Protein AF-M6FI72-F1 (afdb_monomer_lite)

Structure (mmCIF, N/CA/C/O backbone):
data_AF-M6FI72-F1
#
_entry.id   AF-M6FI72-F1
#
loop_
_atom_site.group_PDB
_atom_site.id
_atom_site.type_symbol
_atom_site.label_atom_id
_atom_site.label_alt_id
_atom_site.label_comp_id
_atom_site.label_asym_id
_atom_site.label_entity_id
_atom_site.label_seq_id
_atom_site.pdbx_PDB_ins_code
_atom_site.Cartn_x
_atom_site.Cartn_y
_atom_site.Cartn_z
_atom_site.occupancy
_atom_site.B_iso_or_equiv
_atom_site.auth_seq_id
_atom_site.auth_comp_id
_atom_site.auth_asym_id
_atom_site.auth_atom_id
_atom_site.pdbx_PDB_model_num
ATOM 1 N N . MET A 1 1 ? 1.377 26.059 -2.868 1.00 44.97 1 MET A N 1
ATOM 2 C CA . MET A 1 1 ? 2.487 25.478 -2.081 1.00 44.97 1 MET A CA 1
ATOM 3 C C . MET A 1 1 ? 2.463 23.974 -2.315 1.00 44.97 1 MET A C 1
ATOM 5 O O . MET A 1 1 ? 1.429 23.381 -2.048 1.00 44.97 1 MET A O 1
ATOM 9 N N . LYS A 1 2 ? 3.511 23.365 -2.896 1.00 57.75 2 LYS A N 1
ATOM 10 C CA . LYS A 1 2 ? 3.588 21.894 -2.983 1.00 57.75 2 LYS A CA 1
ATOM 11 C C . LYS A 1 2 ? 3.788 21.366 -1.565 1.00 57.75 2 LYS A C 1
ATOM 13 O O . LYS A 1 2 ? 4.837 21.605 -0.974 1.00 57.75 2 LYS A O 1
ATOM 18 N N . THR A 1 3 ? 2.779 20.721 -0.996 1.00 65.25 3 THR A N 1
ATOM 19 C CA . THR A 1 3 ? 2.940 20.034 0.285 1.00 65.25 3 THR A CA 1
ATOM 20 C C . THR A 1 3 ? 3.872 18.840 0.082 1.00 65.25 3 THR A C 1
ATOM 22 O O . THR A 1 3 ? 3.785 18.143 -0.927 1.00 65.25 3 THR A O 1
ATOM 25 N N . SER A 1 4 ? 4.775 18.596 1.032 1.00 85.69 4 SER A N 1
ATOM 26 C CA . SER A 1 4 ? 5.582 17.373 1.031 1.00 85.69 4 SER A CA 1
ATOM 27 C C . SER A 1 4 ? 4.665 16.156 1.203 1.00 85.69 4 SER A C 1
ATOM 29 O O . SER A 1 4 ? 3.872 16.134 2.145 1.00 85.69 4 SER A O 1
ATOM 31 N N . GLN A 1 5 ? 4.796 15.143 0.336 1.00 89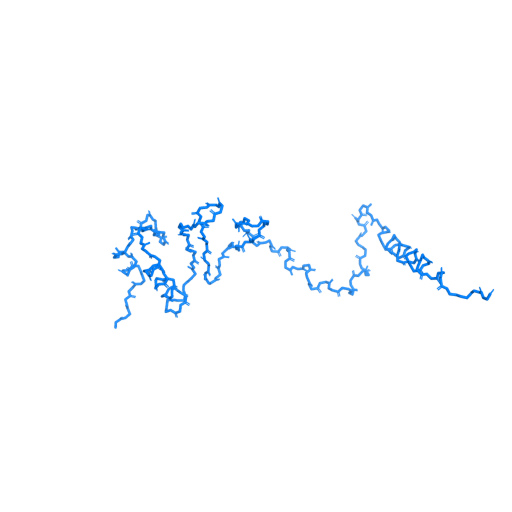.50 5 GLN A N 1
ATOM 32 C CA . GLN A 1 5 ? 4.070 13.864 0.415 1.00 89.50 5 GLN A CA 1
ATOM 33 C C . GLN A 1 5 ? 4.117 13.275 1.829 1.00 89.50 5 GLN A C 1
ATOM 35 O O . GLN A 1 5 ? 3.094 12.911 2.405 1.00 89.50 5 GLN A O 1
ATOM 40 N N . ARG A 1 6 ? 5.312 13.261 2.427 1.00 90.44 6 ARG A N 1
ATOM 41 C CA . ARG A 1 6 ? 5.535 12.790 3.797 1.00 90.44 6 ARG A CA 1
ATOM 42 C C . ARG A 1 6 ? 4.744 13.601 4.821 1.00 90.44 6 ARG A C 1
ATOM 44 O O . ARG A 1 6 ? 4.177 13.025 5.739 1.00 90.44 6 ARG A O 1
ATOM 51 N N . GLY A 1 7 ? 4.688 14.921 4.648 1.00 91.56 7 GLY A N 1
ATOM 52 C CA . GLY A 1 7 ? 3.948 15.819 5.534 1.00 91.56 7 GLY A CA 1
ATOM 53 C C . GLY A 1 7 ? 2.429 15.680 5.421 1.00 91.56 7 GLY A C 1
ATOM 54 O O . GLY A 1 7 ? 1.719 15.942 6.387 1.00 91.56 7 GLY A O 1
ATOM 55 N N . GLU A 1 8 ? 1.908 15.274 4.262 1.00 91.44 8 GLU A N 1
ATOM 56 C CA . GLU A 1 8 ? 0.486 14.944 4.131 1.00 91.44 8 GLU A CA 1
ATOM 57 C C . GLU A 1 8 ? 0.165 13.577 4.732 1.00 91.44 8 GLU A C 1
ATOM 59 O O . GLU A 1 8 ? -0.814 13.451 5.467 1.00 91.44 8 GLU A O 1
ATOM 64 N N . MET A 1 9 ? 1.007 12.575 4.469 1.00 94.38 9 MET A N 1
ATOM 65 C CA . MET A 1 9 ? 0.836 11.231 5.021 1.00 94.38 9 MET A CA 1
ATOM 66 C C . MET A 1 9 ? 0.941 11.215 6.547 1.00 94.38 9 MET A C 1
ATOM 68 O O . MET A 1 9 ? 0.134 10.554 7.194 1.00 94.38 9 MET A O 1
ATOM 72 N N . SER A 1 10 ? 1.846 11.999 7.140 1.00 93.00 10 SER A N 1
ATOM 73 C CA . SER A 1 10 ? 2.028 12.059 8.598 1.00 93.00 10 SER A CA 1
ATOM 74 C C . SER A 1 10 ? 0.838 12.652 9.364 1.00 93.00 10 SER A C 1
ATOM 76 O O . SER A 1 10 ? 0.748 12.481 10.575 1.00 93.00 10 SER A O 1
ATOM 78 N N . ARG A 1 11 ? -0.103 13.325 8.684 1.00 92.56 11 ARG A N 1
ATOM 79 C CA . ARG A 1 11 ? -1.360 13.798 9.299 1.00 92.56 11 ARG A CA 1
ATOM 80 C C . ARG A 1 11 ? -2.402 12.695 9.451 1.00 92.56 11 ARG A C 1
ATOM 82 O O . ARG A 1 11 ? -3.333 12.852 10.233 1.00 92.56 11 ARG A O 1
ATOM 89 N N . LEU A 1 12 ? -2.295 11.637 8.650 1.00 93.56 12 LEU A N 1
ATOM 90 C CA . LEU A 1 12 ? -3.303 10.580 8.537 1.00 93.56 12 LEU A CA 1
ATOM 91 C C . LEU A 1 12 ? -2.784 9.220 9.005 1.00 93.56 12 LEU A C 1
ATOM 93 O O . LEU A 1 12 ? -3.585 8.351 9.336 1.00 93.56 12 LEU A O 1
ATOM 97 N N . ALA A 1 13 ? -1.466 9.028 9.004 1.00 96.12 13 ALA A N 1
ATOM 98 C CA . ALA A 1 13 ? -0.812 7.751 9.218 1.00 96.12 13 ALA A CA 1
ATOM 99 C C . ALA A 1 13 ? 0.431 7.894 10.098 1.00 96.12 13 ALA A C 1
ATOM 101 O O . ALA A 1 13 ? 1.110 8.920 10.088 1.00 96.12 13 ALA A O 1
ATOM 102 N N . ILE A 1 14 ? 0.759 6.815 10.803 1.00 97.19 14 ILE A N 1
ATOM 103 C CA . ILE A 1 14 ? 2.017 6.677 11.531 1.00 97.19 14 ILE A CA 1
ATOM 104 C C . ILE A 1 14 ? 3.063 6.121 10.567 1.00 97.19 14 ILE A C 1
ATOM 106 O O . ILE A 1 14 ? 2.825 5.115 9.897 1.00 97.19 14 ILE A O 1
ATOM 110 N N . GLU A 1 15 ? 4.224 6.768 10.502 1.00 96.31 15 GLU A N 1
ATOM 111 C CA . GLU A 1 15 ? 5.363 6.273 9.735 1.00 96.31 15 GLU A CA 1
ATOM 112 C C . GLU A 1 15 ? 6.200 5.311 10.590 1.00 96.31 15 GLU A C 1
ATOM 114 O O . GLU A 1 15 ? 6.815 5.719 11.572 1.00 96.31 15 GLU A O 1
ATOM 119 N N . LEU A 1 16 ? 6.220 4.026 10.227 1.00 96.19 16 LEU A N 1
ATOM 120 C CA . LEU A 1 16 ? 6.955 2.988 10.965 1.00 96.19 16 LEU A CA 1
ATOM 121 C C . LEU A 1 16 ? 8.431 2.915 10.557 1.00 96.19 16 LEU A C 1
ATOM 123 O O . LEU A 1 16 ? 9.300 2.585 11.361 1.00 96.19 16 LEU A O 1
ATOM 127 N N . LYS A 1 17 ? 8.697 3.185 9.279 1.00 96.31 17 LYS A N 1
ATOM 128 C CA . LYS A 1 17 ? 10.014 3.247 8.636 1.00 96.31 17 LYS A CA 1
ATOM 129 C C . LYS A 1 17 ? 9.939 4.267 7.503 1.00 96.31 17 LYS A C 1
ATOM 131 O O . LYS A 1 17 ? 8.833 4.517 7.029 1.00 96.31 17 LYS A O 1
ATOM 136 N N . PRO A 1 18 ? 11.072 4.803 7.018 1.00 92.31 18 PRO A N 1
ATOM 137 C CA . PRO A 1 18 ? 11.076 5.690 5.861 1.00 92.31 18 PRO A CA 1
ATOM 138 C C . PRO A 1 18 ? 10.241 5.128 4.697 1.00 92.31 18 PRO A C 1
ATOM 140 O O . PRO A 1 18 ? 10.582 4.088 4.140 1.00 92.31 18 PRO A O 1
ATOM 143 N N . GLY A 1 19 ? 9.140 5.803 4.357 1.00 91.94 19 GLY A N 1
ATOM 144 C CA . GLY A 1 19 ? 8.241 5.411 3.263 1.00 91.94 19 GLY A CA 1
ATOM 145 C C . GLY A 1 19 ? 7.170 4.367 3.615 1.00 91.94 19 GLY A C 1
ATOM 146 O O . GLY A 1 19 ? 6.366 4.027 2.753 1.00 91.94 19 GLY A O 1
ATOM 147 N N . VAL A 1 20 ? 7.115 3.879 4.859 1.00 95.62 20 VAL A N 1
ATOM 148 C CA . VAL A 1 20 ? 6.145 2.870 5.318 1.00 95.62 20 VAL A CA 1
ATOM 149 C C . VAL A 1 20 ? 5.166 3.502 6.297 1.00 95.62 20 VAL A C 1
ATOM 151 O O . VAL A 1 20 ? 5.523 3.820 7.432 1.00 95.62 20 VAL A O 1
ATOM 154 N N . PHE A 1 21 ? 3.915 3.640 5.866 1.00 96.69 21 PHE A N 1
ATOM 155 C CA . PHE A 1 21 ? 2.854 4.313 6.611 1.00 96.69 21 PHE A CA 1
ATOM 156 C C . PHE A 1 21 ? 1.726 3.344 6.967 1.00 96.69 21 PHE A C 1
ATOM 158 O O . PHE A 1 21 ? 1.315 2.538 6.134 1.00 96.69 21 PHE A O 1
ATOM 165 N N . VAL A 1 22 ? 1.191 3.456 8.185 1.00 97.44 22 VAL A N 1
ATOM 166 C CA . VAL A 1 22 ? 0.044 2.668 8.662 1.00 97.44 22 VAL A CA 1
ATOM 167 C C . VAL A 1 22 ? -1.031 3.593 9.222 1.00 97.44 22 VAL A C 1
ATOM 169 O O . VAL A 1 22 ? -0.744 4.487 10.018 1.00 97.44 22 VAL A O 1
ATOM 172 N N . ALA A 1 23 ? -2.278 3.374 8.807 1.00 96.38 23 ALA A N 1
ATOM 173 C CA . ALA A 1 23 ? -3.436 4.138 9.254 1.00 96.38 23 ALA A CA 1
ATOM 174 C C . ALA A 1 23 ? -4.699 3.275 9.277 1.00 96.38 23 ALA A C 1
ATOM 176 O O . ALA A 1 23 ? -4.864 2.390 8.439 1.00 96.38 23 ALA A O 1
ATOM 177 N N . SER A 1 24 ? -5.621 3.598 10.185 1.00 96.81 24 SER A N 1
ATOM 178 C CA . SER A 1 24 ? -7.005 3.124 10.125 1.00 96.81 24 SER A CA 1
ATOM 179 C C . SER A 1 24 ? -7.879 4.247 9.574 1.00 96.81 24 SER A C 1
ATOM 181 O O . SER A 1 24 ? -8.089 5.265 10.232 1.00 96.81 24 SER A O 1
ATOM 183 N N . ILE A 1 25 ? -8.331 4.096 8.329 1.00 95.75 25 ILE A N 1
ATOM 184 C CA . ILE A 1 25 ? -9.094 5.114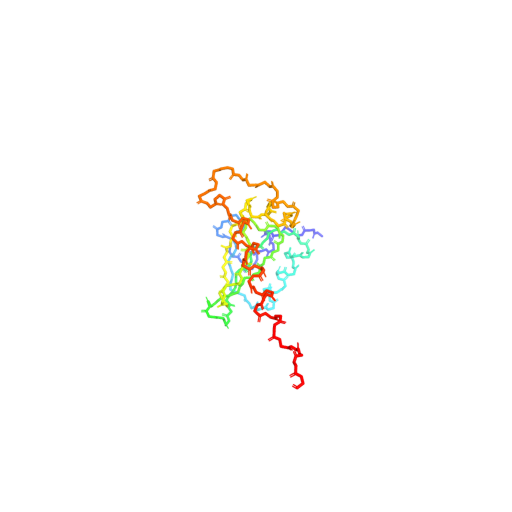 7.599 1.00 95.75 25 ILE A CA 1
ATOM 185 C C . ILE A 1 25 ? -10.208 4.468 6.780 1.00 95.75 25 ILE A C 1
ATOM 187 O O . ILE A 1 25 ? -10.105 3.324 6.341 1.00 95.75 25 ILE A O 1
ATOM 191 N N . ASN A 1 26 ? -11.278 5.224 6.536 1.00 96.75 26 ASN A N 1
ATOM 192 C CA . ASN A 1 26 ? -12.377 4.753 5.698 1.00 96.75 26 ASN A CA 1
ATOM 193 C C . ASN A 1 26 ? -12.001 4.718 4.202 1.00 96.75 26 ASN A C 1
ATOM 195 O O . ASN A 1 26 ? -11.036 5.349 3.757 1.00 96.75 26 ASN A O 1
ATOM 199 N N . ALA A 1 27 ? -12.827 4.025 3.412 1.00 97.06 27 ALA A N 1
ATOM 200 C CA . ALA A 1 27 ? -12.636 3.850 1.972 1.00 97.06 27 ALA A CA 1
ATOM 201 C C . ALA A 1 27 ? -12.473 5.177 1.209 1.00 97.06 27 ALA A C 1
ATOM 203 O O . ALA A 1 27 ? -11.590 5.299 0.366 1.00 97.06 27 ALA A O 1
ATOM 204 N N . ARG A 1 28 ? -13.260 6.208 1.549 1.00 97.38 28 ARG A N 1
ATOM 205 C CA . ARG A 1 28 ? -13.213 7.514 0.870 1.00 97.38 28 ARG A CA 1
ATOM 206 C C . ARG A 1 28 ? -11.871 8.214 1.066 1.00 97.38 28 ARG A C 1
ATOM 208 O O . ARG A 1 28 ? -11.346 8.805 0.124 1.00 97.38 28 ARG A O 1
ATOM 215 N N . VAL A 1 29 ? -11.329 8.190 2.283 1.00 96.31 29 VAL A N 1
ATOM 216 C CA . VAL A 1 29 ? -10.018 8.788 2.578 1.00 96.31 29 VAL A CA 1
ATOM 217 C C . VAL A 1 29 ? -8.914 7.976 1.906 1.00 96.31 29 VAL A C 1
ATOM 219 O O . VAL A 1 29 ? -8.060 8.567 1.250 1.00 96.31 29 VAL A O 1
ATOM 222 N N . ARG A 1 30 ? -8.981 6.640 1.974 1.00 97.00 30 ARG A N 1
ATOM 223 C CA . ARG A 1 30 ? -8.056 5.737 1.272 1.00 97.00 30 ARG A CA 1
ATOM 224 C C . ARG A 1 30 ? -8.001 6.034 -0.229 1.00 97.00 30 ARG A C 1
ATOM 226 O O . ARG A 1 30 ? -6.918 6.208 -0.774 1.00 97.00 30 ARG A O 1
ATOM 233 N N . ASP A 1 31 ? -9.151 6.134 -0.892 1.00 97.25 31 ASP A N 1
ATOM 234 C CA . ASP A 1 31 ? -9.212 6.347 -2.342 1.00 97.25 31 ASP A CA 1
ATOM 235 C C . ASP A 1 31 ? -8.712 7.745 -2.743 1.00 97.25 31 ASP A C 1
ATOM 237 O O . ASP A 1 31 ? -8.070 7.902 -3.780 1.00 97.25 31 ASP A O 1
ATOM 241 N N . ARG A 1 32 ? -8.909 8.759 -1.889 1.00 96.38 32 ARG A N 1
ATOM 242 C CA . ARG A 1 32 ? -8.300 10.088 -2.074 1.00 96.38 32 ARG A CA 1
ATOM 243 C C . ARG A 1 32 ? -6.779 10.056 -1.950 1.00 96.38 32 ARG A C 1
ATOM 245 O O . ARG A 1 32 ? -6.106 10.688 -2.756 1.00 96.38 32 ARG A O 1
ATOM 252 N N . ILE A 1 33 ? -6.242 9.337 -0.962 1.00 95.62 33 ILE A N 1
ATOM 253 C CA . ILE A 1 33 ? -4.790 9.149 -0.821 1.00 95.62 33 ILE A CA 1
ATOM 254 C C . ILE A 1 33 ? -4.246 8.425 -2.052 1.00 95.62 33 ILE A C 1
ATOM 256 O O . ILE A 1 33 ? -3.244 8.854 -2.611 1.00 95.62 33 ILE A O 1
ATOM 260 N N . TRP A 1 34 ? -4.930 7.373 -2.508 1.00 96.81 34 TRP A N 1
ATOM 261 C CA . TRP A 1 34 ? -4.530 6.634 -3.703 1.00 96.81 34 TRP A CA 1
ATOM 262 C C . TRP A 1 34 ? -4.444 7.544 -4.930 1.00 96.81 34 TRP A C 1
ATOM 264 O O . TRP A 1 34 ? -3.418 7.563 -5.599 1.00 96.81 34 TRP A O 1
ATOM 274 N N . LYS A 1 35 ? -5.467 8.378 -5.154 1.00 96.69 35 LYS A N 1
ATOM 275 C CA . LYS A 1 35 ? -5.477 9.365 -6.239 1.00 96.69 35 LYS A CA 1
ATOM 276 C C . LYS A 1 35 ? -4.291 10.330 -6.161 1.00 96.69 35 LYS A C 1
ATOM 278 O O . LYS A 1 35 ? -3.642 10.592 -7.169 1.00 96.69 35 LYS A O 1
ATOM 283 N N . LYS A 1 36 ? -3.971 10.827 -4.962 1.00 94.94 36 LYS A N 1
ATOM 284 C CA . LYS A 1 36 ? -2.800 11.691 -4.748 1.00 94.94 36 LYS A CA 1
ATOM 285 C C . LYS A 1 36 ? -1.498 10.989 -5.109 1.00 94.94 36 LYS A C 1
ATOM 287 O O . LYS A 1 36 ? -0.682 11.566 -5.818 1.00 94.94 36 LYS A O 1
ATOM 292 N N . ILE A 1 37 ? -1.328 9.746 -4.664 1.00 94.56 37 ILE A N 1
ATOM 293 C CA . ILE A 1 37 ? -0.152 8.926 -4.974 1.00 94.56 37 ILE A CA 1
ATOM 294 C C . ILE A 1 37 ? 0.001 8.746 -6.487 1.00 94.56 37 ILE A C 1
ATOM 296 O O . ILE A 1 37 ? 1.080 9.010 -7.017 1.00 94.56 37 ILE A O 1
ATOM 300 N N . SER A 1 38 ? -1.070 8.341 -7.175 1.00 94.94 38 SER A N 1
ATOM 301 C CA . SER A 1 38 ? -1.009 7.957 -8.587 1.00 94.94 38 SER A CA 1
ATOM 302 C C . SER A 1 38 ? -1.021 9.129 -9.569 1.00 94.94 38 SER A C 1
ATOM 304 O O . SER A 1 38 ? -0.440 9.036 -10.645 1.00 94.94 38 SER A O 1
ATOM 306 N N . GLU A 1 39 ? -1.700 10.231 -9.245 1.00 94.81 39 GLU A N 1
ATOM 307 C CA . GLU A 1 39 ? -1.913 11.335 -10.192 1.00 94.81 39 GLU A CA 1
ATOM 308 C C . GLU A 1 39 ? -1.095 12.584 -9.849 1.00 94.81 39 GLU A C 1
ATOM 310 O O . GLU A 1 39 ? -0.524 13.213 -10.744 1.00 94.81 39 GLU A O 1
ATOM 315 N N . GLU A 1 40 ? -1.026 12.954 -8.566 1.00 93.38 40 GLU A N 1
ATOM 316 C CA . GLU A 1 40 ? -0.400 14.208 -8.128 1.00 93.38 40 GLU A CA 1
ATOM 317 C C . GLU A 1 40 ? 1.091 14.026 -7.826 1.00 93.38 40 GLU A C 1
ATOM 319 O O . GLU A 1 40 ? 1.930 14.773 -8.334 1.00 93.38 40 GLU A O 1
ATOM 324 N N . TRP A 1 41 ? 1.426 13.039 -6.992 1.00 92.75 41 TRP A N 1
ATOM 325 C CA . TRP A 1 41 ? 2.800 12.751 -6.580 1.00 92.75 41 TRP A CA 1
ATOM 326 C C . TRP A 1 41 ? 3.543 11.892 -7.598 1.00 92.75 41 TRP A C 1
ATOM 328 O O . TRP A 1 41 ? 4.763 12.016 -7.692 1.00 92.75 41 TRP A O 1
ATOM 338 N N . LYS A 1 42 ? 2.816 11.054 -8.355 1.00 92.19 42 LYS A N 1
ATOM 339 C CA . LYS A 1 42 ? 3.364 10.108 -9.343 1.00 92.19 42 LYS A CA 1
ATOM 340 C C . LYS A 1 42 ? 4.523 9.297 -8.758 1.00 92.19 42 LYS A C 1
ATOM 342 O O . LYS A 1 42 ? 5.616 9.261 -9.315 1.00 92.19 42 LYS A O 1
ATOM 347 N N . SER A 1 43 ? 4.304 8.754 -7.563 1.00 89.62 43 SER A N 1
ATOM 348 C CA . SER A 1 43 ? 5.334 8.056 -6.790 1.00 89.62 43 SER A CA 1
ATOM 349 C C . SER A 1 43 ? 5.119 6.555 -6.826 1.00 89.62 43 SER A C 1
ATOM 351 O O . SER A 1 43 ? 3.983 6.106 -6.667 1.00 89.62 43 SER A O 1
ATOM 353 N N . ASP A 1 44 ? 6.206 5.794 -6.930 1.00 92.81 44 ASP A N 1
ATOM 354 C CA . ASP A 1 44 ? 6.156 4.341 -6.792 1.00 92.81 44 ASP A CA 1
ATOM 355 C C . ASP A 1 44 ? 5.604 3.973 -5.412 1.00 92.81 44 ASP A C 1
ATOM 357 O O . ASP A 1 44 ? 6.103 4.427 -4.375 1.00 92.81 44 ASP A O 1
ATOM 361 N N . ALA A 1 45 ? 4.530 3.188 -5.388 1.00 93.31 45 ALA A N 1
ATOM 362 C CA . ALA A 1 45 ? 3.830 2.881 -4.152 1.00 93.31 45 ALA A CA 1
ATOM 363 C C . ALA A 1 45 ? 3.028 1.587 -4.238 1.00 93.31 45 ALA A C 1
ATOM 365 O O . ALA A 1 45 ? 2.430 1.255 -5.263 1.00 93.31 45 ALA A O 1
ATOM 366 N N . ILE A 1 46 ? 2.944 0.912 -3.092 1.00 95.12 46 ILE A N 1
ATOM 367 C CA . ILE A 1 46 ? 2.033 -0.204 -2.855 1.00 95.12 46 ILE A CA 1
ATOM 368 C C . ILE A 1 46 ? 1.133 0.172 -1.681 1.00 95.12 46 ILE A C 1
ATOM 370 O O . ILE A 1 46 ? 1.611 0.586 -0.625 1.00 95.12 46 ILE A O 1
ATOM 374 N N . MET A 1 47 ? -0.177 0.021 -1.863 1.00 95.56 47 MET A N 1
ATOM 375 C CA . MET A 1 47 ? -1.171 0.203 -0.811 1.00 95.56 47 MET A CA 1
ATOM 376 C C . MET A 1 47 ? -1.836 -1.136 -0.510 1.00 95.56 47 MET A C 1
ATOM 378 O O . MET A 1 47 ? -2.520 -1.695 -1.365 1.00 95.56 47 MET A O 1
ATOM 382 N N . LEU A 1 48 ? -1.669 -1.607 0.725 1.00 96.38 48 LEU A N 1
ATOM 383 C CA . LEU A 1 48 ? -2.409 -2.733 1.286 1.00 96.38 48 LEU A CA 1
ATOM 384 C C . LEU A 1 48 ? -3.555 -2.190 2.145 1.00 96.38 48 LEU A C 1
ATOM 386 O O . LEU A 1 48 ? -3.339 -1.292 2.960 1.00 96.38 48 LEU A O 1
ATOM 390 N N . TYR A 1 49 ? -4.764 -2.718 1.987 1.00 97.25 49 TYR A N 1
ATOM 391 C CA . TYR A 1 49 ? -5.895 -2.332 2.832 1.00 97.25 49 TYR A CA 1
ATOM 392 C C . TYR A 1 49 ? -6.839 -3.500 3.085 1.00 97.25 49 TYR A C 1
ATOM 394 O O . TYR A 1 49 ? -6.986 -4.380 2.242 1.00 97.25 49 TYR A O 1
ATOM 402 N N . SER A 1 50 ? -7.508 -3.479 4.240 1.00 96.88 50 SER A N 1
ATOM 403 C CA . SER A 1 50 ? -8.505 -4.492 4.589 1.00 96.88 50 SER A CA 1
ATOM 404 C C . SER A 1 50 ? -9.674 -4.475 3.602 1.00 96.88 50 SER A C 1
ATOM 406 O O . SER A 1 50 ? -10.180 -3.409 3.233 1.00 96.88 50 SER A O 1
ATOM 408 N N . SER A 1 51 ? -10.077 -5.661 3.157 1.00 95.88 51 SER A N 1
ATOM 409 C CA . SER A 1 51 ? -11.165 -5.877 2.206 1.00 95.88 51 SER A CA 1
ATOM 410 C C . SER A 1 51 ? -11.899 -7.171 2.548 1.00 95.88 51 SER A C 1
ATOM 412 O O . SER A 1 51 ? -11.331 -8.054 3.185 1.00 95.88 51 SER A O 1
ATOM 414 N N . ASN A 1 52 ? -13.147 -7.299 2.100 1.00 95.06 52 ASN A N 1
ATOM 415 C CA . ASN A 1 52 ? -13.933 -8.523 2.252 1.00 95.06 52 ASN A CA 1
ATOM 416 C C . ASN A 1 52 ? -13.590 -9.534 1.141 1.00 95.06 52 ASN A C 1
ATOM 418 O O . ASN A 1 52 ? -14.425 -9.853 0.298 1.00 95.06 52 ASN A O 1
ATOM 422 N N . THR A 1 53 ? -12.326 -9.942 1.090 1.00 93.81 53 THR A N 1
ATOM 423 C CA . THR A 1 53 ? -11.786 -10.986 0.206 1.00 93.81 53 THR A CA 1
ATOM 424 C C . THR A 1 53 ? -11.326 -12.162 1.063 1.00 93.81 53 THR A C 1
ATOM 426 O O . THR A 1 53 ? -11.170 -12.014 2.275 1.00 93.81 53 THR A O 1
ATOM 429 N N . GLU A 1 54 ? -11.056 -13.320 0.461 1.00 93.81 54 GLU A N 1
ATOM 430 C CA . GLU A 1 54 ? -10.603 -14.512 1.199 1.00 93.81 54 GLU A CA 1
ATOM 431 C C . GLU A 1 54 ? -9.298 -14.279 1.978 1.00 93.81 54 GLU A C 1
ATOM 433 O O . GLU A 1 54 ? -9.125 -14.786 3.082 1.00 93.81 54 GLU A O 1
ATOM 438 N N . GLN A 1 55 ? -8.403 -13.443 1.444 1.00 95.75 55 GLN A N 1
ATOM 439 C CA . GLN A 1 55 ? -7.155 -13.058 2.111 1.00 95.75 55 GLN A CA 1
ATOM 440 C C . GLN A 1 55 ? -7.345 -11.952 3.169 1.00 95.75 55 GLN A C 1
ATOM 442 O O . GLN A 1 55 ? -6.411 -11.621 3.898 1.00 95.75 55 GLN A O 1
ATOM 447 N N . GLY A 1 56 ? -8.532 -11.341 3.254 1.00 96.12 56 GLY A N 1
ATOM 448 C CA . GLY A 1 56 ? -8.838 -10.241 4.174 1.00 96.12 56 GLY A CA 1
ATOM 449 C C . GLY A 1 56 ? -8.240 -8.884 3.777 1.00 96.12 56 GLY A C 1
ATOM 450 O O . GLY A 1 56 ? -8.361 -7.904 4.523 1.00 96.12 56 GLY A O 1
ATOM 451 N N . TYR A 1 57 ? -7.600 -8.794 2.608 1.00 96.31 57 TYR A N 1
ATOM 452 C CA . TYR A 1 57 ? -7.003 -7.568 2.088 1.00 96.31 57 TYR A CA 1
ATOM 453 C C . TYR A 1 57 ? -7.090 -7.464 0.564 1.00 96.31 57 TYR A C 1
ATOM 455 O O . TYR A 1 57 ? -7.312 -8.436 -0.155 1.00 96.31 57 TYR A O 1
ATOM 463 N N . ALA A 1 58 ? -6.879 -6.249 0.071 1.00 95.75 58 ALA A N 1
ATOM 464 C CA . ALA A 1 58 ? -6.625 -5.964 -1.330 1.00 95.75 58 ALA A CA 1
ATOM 465 C C . ALA A 1 58 ? -5.358 -5.114 -1.468 1.00 95.75 58 ALA A C 1
ATOM 467 O O . ALA A 1 58 ? -4.945 -4.416 -0.533 1.00 95.75 58 ALA A O 1
ATOM 468 N N . ILE A 1 59 ? -4.749 -5.191 -2.649 1.00 95.25 59 ILE A N 1
ATOM 469 C CA . ILE A 1 59 ? -3.492 -4.523 -2.972 1.00 95.25 59 ILE A CA 1
ATOM 470 C C . ILE A 1 59 ? -3.717 -3.604 -4.170 1.00 95.25 59 ILE A C 1
ATOM 472 O O . ILE A 1 59 ? -4.411 -3.965 -5.118 1.00 95.25 59 ILE A O 1
ATOM 476 N N . ARG A 1 60 ? -3.120 -2.413 -4.140 1.00 94.25 60 ARG A N 1
ATOM 477 C CA . ARG A 1 60 ? -2.958 -1.553 -5.317 1.00 94.25 60 ARG A CA 1
ATOM 478 C C . ARG A 1 60 ? -1.489 -1.187 -5.483 1.00 94.25 60 ARG A C 1
ATOM 480 O O . ARG A 1 60 ? -0.817 -0.926 -4.485 1.00 94.25 60 ARG A O 1
ATOM 487 N N . SER A 1 61 ? -1.016 -1.128 -6.724 1.00 94.06 61 SER A N 1
ATOM 488 C CA . SER A 1 61 ? 0.333 -0.681 -7.083 1.00 94.06 61 SER A CA 1
ATOM 489 C C . SER A 1 61 ? 0.282 0.475 -8.085 1.00 94.06 61 SER A C 1
ATOM 491 O O . SER A 1 61 ? -0.616 0.552 -8.924 1.00 94.06 61 SER A O 1
ATOM 493 N N . HIS A 1 62 ? 1.233 1.396 -7.972 1.00 94.56 62 HIS A N 1
ATOM 494 C CA . HIS A 1 62 ? 1.470 2.468 -8.935 1.00 94.56 62 HIS A CA 1
ATOM 495 C C . HIS A 1 62 ? 2.975 2.633 -9.136 1.00 94.56 62 HIS A C 1
ATOM 497 O O . HIS A 1 62 ? 3.729 2.474 -8.175 1.00 94.56 62 HIS A O 1
ATOM 503 N N . GLY A 1 63 ? 3.380 2.973 -10.361 1.00 89.75 63 GLY A N 1
ATOM 504 C CA . GLY A 1 63 ? 4.785 3.109 -10.732 1.00 89.75 63 GLY A CA 1
ATOM 505 C C . GLY A 1 63 ? 5.442 1.771 -11.065 1.00 89.75 63 GLY A C 1
ATOM 506 O O . GLY A 1 63 ? 4.748 0.848 -11.497 1.00 89.75 63 GLY A O 1
ATOM 507 N N . ASP A 1 64 ? 6.756 1.679 -10.871 1.00 80.00 64 ASP A N 1
ATOM 508 C CA . ASP A 1 64 ? 7.520 0.439 -11.054 1.00 80.00 64 ASP A CA 1
ATOM 509 C C . ASP A 1 64 ? 7.784 -0.229 -9.700 1.00 80.00 64 ASP A C 1
ATOM 511 O O . ASP A 1 64 ? 8.738 0.111 -8.986 1.00 80.00 64 ASP A O 1
ATOM 515 N N . PRO A 1 65 ? 6.935 -1.177 -9.277 1.00 66.25 65 PRO A N 1
ATOM 516 C CA . PRO A 1 65 ? 7.282 -1.977 -8.136 1.00 66.25 65 PRO A CA 1
ATOM 517 C C . PRO A 1 65 ? 8.326 -3.007 -8.585 1.00 66.25 65 PRO A C 1
ATOM 519 O O . PRO A 1 65 ? 8.076 -3.831 -9.456 1.00 66.25 65 PRO A O 1
ATOM 522 N N . SER A 1 66 ? 9.445 -3.089 -7.857 1.00 81.38 66 SER A N 1
ATOM 523 C CA . SER A 1 66 ? 10.403 -4.218 -7.931 1.00 81.38 66 SER A CA 1
ATOM 524 C C . SER A 1 66 ? 9.772 -5.627 -7.808 1.00 81.38 66 SER A C 1
ATOM 526 O O . SER A 1 66 ? 10.481 -6.635 -7.860 1.00 81.38 66 SER A O 1
ATOM 528 N N . ARG A 1 67 ? 8.455 -5.700 -7.571 1.00 86.38 67 ARG A N 1
ATOM 529 C CA . ARG A 1 67 ? 7.607 -6.883 -7.501 1.00 86.38 67 ARG A CA 1
ATOM 530 C C . ARG A 1 67 ? 6.247 -6.602 -8.138 1.00 86.38 67 ARG A C 1
ATOM 532 O O . ARG A 1 67 ? 5.584 -5.642 -7.766 1.00 86.38 67 ARG A O 1
ATOM 539 N N . GLU A 1 68 ? 5.784 -7.492 -8.994 1.00 88.56 68 GLU A N 1
ATOM 540 C CA . GLU A 1 68 ? 4.462 -7.416 -9.619 1.00 88.56 68 GLU A CA 1
ATOM 541 C C . GLU A 1 68 ? 3.399 -8.138 -8.771 1.00 88.56 68 GLU A C 1
ATOM 543 O O . GLU A 1 68 ? 3.709 -9.095 -8.052 1.00 88.56 68 GLU A O 1
ATOM 548 N N . ILE A 1 69 ? 2.149 -7.675 -8.847 1.00 92.38 69 ILE A N 1
ATOM 549 C CA . ILE A 1 69 ? 0.998 -8.345 -8.226 1.00 92.38 69 ILE A CA 1
ATOM 550 C C . ILE A 1 69 ? 0.421 -9.319 -9.257 1.00 92.38 69 ILE A C 1
ATOM 552 O O . ILE A 1 69 ? 0.080 -8.899 -10.360 1.00 92.38 69 ILE A O 1
ATOM 556 N N . ILE A 1 70 ? 0.293 -10.595 -8.897 1.00 92.25 70 ILE A N 1
ATOM 557 C CA . ILE A 1 70 ? -0.274 -11.647 -9.752 1.00 92.25 70 ILE A CA 1
ATOM 558 C C . ILE A 1 70 ? -1.511 -12.232 -9.076 1.00 92.25 70 ILE A C 1
ATOM 560 O O . ILE A 1 70 ? -1.477 -12.511 -7.879 1.00 92.25 70 ILE A O 1
ATOM 564 N N . ASP A 1 71 ? -2.578 -12.433 -9.846 1.00 92.25 71 ASP A N 1
ATOM 565 C CA . ASP A 1 71 ? -3.725 -13.250 -9.444 1.00 92.25 71 ASP A CA 1
ATOM 566 C C . ASP A 1 71 ? -3.445 -14.719 -9.789 1.00 92.25 71 ASP A C 1
ATOM 568 O O . ASP A 1 71 ? -3.157 -15.057 -10.941 1.00 92.25 71 ASP A O 1
ATOM 572 N N . PHE A 1 72 ? -3.483 -15.577 -8.776 1.00 92.75 72 PHE A N 1
ATOM 573 C CA . PHE A 1 72 ? -3.335 -17.015 -8.910 1.00 92.75 72 PHE A CA 1
ATOM 574 C C . PHE A 1 72 ? -4.507 -17.705 -8.218 1.00 92.75 72 PHE A C 1
ATOM 576 O O . PHE A 1 72 ? -4.526 -17.818 -6.994 1.00 92.75 72 PHE A O 1
ATOM 583 N N . ASP A 1 73 ? -5.472 -18.162 -9.018 1.00 91.50 73 ASP A N 1
ATOM 584 C CA . ASP A 1 73 ? -6.673 -18.860 -8.543 1.00 91.50 73 ASP A CA 1
ATOM 585 C C . ASP A 1 73 ? -7.460 -18.055 -7.486 1.00 91.50 73 ASP A C 1
ATOM 587 O O . ASP A 1 73 ? -7.875 -18.572 -6.454 1.00 91.50 73 ASP A O 1
ATOM 591 N N . GLY A 1 74 ? -7.601 -16.741 -7.702 1.00 87.31 74 GLY A N 1
ATOM 592 C CA . GLY A 1 74 ? -8.289 -15.833 -6.780 1.00 87.31 74 GLY A CA 1
ATOM 593 C C . GLY A 1 74 ? -7.418 -15.312 -5.632 1.00 87.31 74 GLY A C 1
ATOM 594 O O . GLY A 1 74 ? -7.861 -14.448 -4.869 1.00 87.31 74 GLY A O 1
ATOM 595 N N . LEU A 1 75 ? -6.170 -15.779 -5.507 1.00 91.31 75 LEU A N 1
ATOM 596 C CA . LEU A 1 75 ? -5.205 -15.291 -4.523 1.00 91.31 75 LEU A CA 1
ATOM 597 C C . LEU A 1 75 ? -4.278 -14.239 -5.131 1.00 91.31 75 LEU A C 1
ATOM 599 O O . LEU A 1 75 ? -3.607 -14.479 -6.132 1.00 91.31 75 LEU A O 1
ATOM 603 N N . LEU A 1 76 ? -4.149 -13.094 -4.458 1.00 93.94 76 LEU A N 1
ATOM 604 C CA . LEU A 1 76 ? -3.166 -12.080 -4.830 1.00 93.94 76 LEU A CA 1
ATOM 605 C C . LEU A 1 76 ? -1.794 -12.450 -4.255 1.00 93.94 76 LEU A C 1
ATOM 607 O O . LEU A 1 76 ? -1.626 -12.568 -3.035 1.00 93.94 76 LEU A O 1
ATOM 611 N N . LEU A 1 77 ? -0.807 -12.604 -5.138 1.00 92.44 77 LEU A N 1
ATOM 612 C CA . LEU A 1 77 ? 0.582 -12.948 -4.835 1.00 92.44 77 LEU A CA 1
ATOM 613 C C . LEU A 1 77 ? 1.544 -11.854 -5.317 1.00 92.44 77 LEU A C 1
ATOM 615 O O . LEU A 1 77 ? 1.234 -11.086 -6.224 1.00 92.44 77 LEU A O 1
ATOM 619 N N . MET A 1 78 ? 2.742 -11.808 -4.726 1.00 92.12 78 MET A N 1
ATOM 620 C CA . MET A 1 78 ? 3.825 -10.922 -5.164 1.00 92.12 78 MET A CA 1
ATOM 621 C C . MET A 1 78 ? 4.899 -11.725 -5.897 1.00 92.12 78 MET A C 1
ATOM 623 O O . MET A 1 78 ? 5.595 -12.537 -5.282 1.00 92.12 78 MET A O 1
ATOM 627 N N . SER A 1 79 ? 5.091 -11.457 -7.183 1.00 89.75 79 SER A N 1
ATOM 628 C CA . SER A 1 79 ? 6.150 -12.065 -7.990 1.00 89.75 79 SER A CA 1
ATOM 629 C C . SER A 1 79 ? 7.346 -11.128 -8.093 1.00 89.75 79 SER A C 1
ATOM 631 O O . SER A 1 79 ? 7.209 -9.907 -8.136 1.00 89.75 79 SER A O 1
ATOM 633 N N . LYS A 1 80 ? 8.550 -11.701 -8.075 1.00 87.69 80 LYS A N 1
ATOM 634 C CA . LYS A 1 80 ? 9.759 -10.968 -8.445 1.00 87.69 80 LYS A CA 1
ATOM 635 C C . LYS A 1 80 ? 9.935 -11.156 -9.955 1.00 87.69 80 LYS A C 1
ATOM 637 O O . LYS A 1 80 ? 10.016 -12.317 -10.366 1.00 87.69 80 LYS A O 1
ATOM 642 N N . PRO A 1 81 ? 10.039 -10.078 -10.747 1.00 78.06 81 PRO A N 1
ATOM 643 C CA . PRO A 1 81 ? 10.316 -10.207 -12.168 1.00 78.06 81 PRO A CA 1
ATOM 644 C C . PRO A 1 81 ? 11.631 -10.975 -12.352 1.00 78.06 81 PRO A C 1
ATOM 646 O O . PRO A 1 81 ? 12.657 -10.657 -11.739 1.00 78.06 81 PRO A O 1
ATOM 649 N N . ASP A 1 82 ? 11.574 -12.047 -13.138 1.00 79.50 82 ASP A N 1
ATOM 650 C CA . ASP A 1 82 ? 12.741 -12.840 -13.511 1.00 79.50 82 ASP A CA 1
ATOM 651 C C . ASP A 1 82 ? 13.272 -12.295 -14.833 1.00 79.50 82 ASP A C 1
ATOM 653 O O . ASP A 1 82 ? 12.631 -12.446 -15.872 1.00 79.50 82 ASP A O 1
ATOM 657 N N . SER A 1 83 ? 14.463 -11.696 -14.807 1.00 69.69 83 SER A N 1
ATOM 658 C CA . SER A 1 83 ? 15.105 -11.094 -15.983 1.00 69.69 83 SER A CA 1
ATOM 659 C C . SER A 1 83 ? 15.326 -12.081 -17.141 1.00 69.69 83 SER A C 1
ATOM 661 O O . SER A 1 83 ? 15.648 -11.664 -18.254 1.00 69.69 83 SER A O 1
ATOM 663 N N . LYS A 1 84 ? 15.182 -13.394 -16.898 1.00 66.38 84 LYS A N 1
ATOM 664 C CA . LYS A 1 84 ? 15.258 -14.442 -17.926 1.00 66.38 84 LYS A CA 1
ATOM 665 C C . LYS A 1 84 ? 13.919 -14.741 -18.615 1.00 66.38 84 LYS A C 1
ATOM 667 O O . LYS A 1 84 ? 13.939 -15.335 -19.691 1.00 66.38 84 LYS A O 1
ATOM 672 N N . ARG A 1 85 ? 12.770 -14.365 -18.035 1.00 60.97 85 ARG A N 1
ATOM 673 C CA . ARG A 1 85 ? 11.437 -14.623 -18.623 1.00 60.97 85 ARG A CA 1
ATOM 674 C C . ARG A 1 85 ? 11.119 -13.687 -19.785 1.00 60.97 85 ARG A C 1
ATOM 676 O O . ARG A 1 85 ? 10.638 -14.164 -20.809 1.00 60.97 85 ARG A O 1
ATOM 683 N N . ASP A 1 86 ? 11.478 -12.410 -19.674 1.00 56.34 86 ASP A N 1
ATOM 684 C CA . ASP A 1 86 ? 11.196 -11.406 -20.714 1.00 56.34 86 ASP A CA 1
ATOM 685 C C . ASP A 1 86 ? 11.943 -11.674 -22.030 1.00 56.34 86 ASP A C 1
ATOM 687 O O . ASP A 1 86 ? 11.504 -11.267 -23.102 1.00 56.34 86 ASP A O 1
ATOM 691 N N . GLN A 1 87 ? 13.038 -12.438 -21.979 1.00 56.19 87 GLN A N 1
ATOM 692 C CA . GLN A 1 87 ? 13.817 -12.812 -23.163 1.00 56.19 87 GLN A CA 1
ATOM 693 C C . GLN A 1 87 ? 13.184 -13.949 -23.981 1.00 56.19 87 GLN A C 1
ATOM 695 O O . GLN A 1 87 ? 13.572 -14.148 -25.126 1.00 56.19 87 GLN A O 1
ATOM 700 N N . LYS A 1 88 ? 12.210 -14.694 -23.433 1.00 51.44 88 LYS A N 1
ATOM 701 C CA . LYS A 1 88 ? 11.605 -15.850 -24.123 1.00 51.44 88 LYS A CA 1
ATOM 702 C C . LYS A 1 88 ? 10.396 -15.515 -24.999 1.00 51.44 88 LYS A C 1
ATOM 704 O O . LYS A 1 88 ? 10.001 -16.351 -25.803 1.00 51.44 88 LYS A O 1
ATOM 709 N N . VAL A 1 89 ? 9.799 -14.328 -24.865 1.00 51.38 89 VAL A N 1
ATOM 710 C CA . VAL A 1 89 ? 8.547 -13.991 -25.576 1.00 51.38 89 VAL A CA 1
ATOM 711 C C . VAL A 1 89 ? 8.804 -13.451 -26.993 1.00 51.38 89 VAL A C 1
ATOM 713 O O . VAL A 1 89 ? 7.943 -13.578 -27.857 1.00 51.38 89 VAL A O 1
ATOM 716 N N . VAL A 1 90 ? 10.008 -12.939 -27.282 1.00 48.75 90 VAL A N 1
ATOM 717 C CA . VAL A 1 90 ? 10.390 -12.467 -28.634 1.00 48.75 90 VAL A CA 1
ATOM 718 C C . VAL A 1 90 ? 10.881 -13.609 -29.539 1.00 48.75 90 VAL A C 1
ATOM 720 O O . VAL A 1 90 ? 11.059 -13.429 -30.739 1.00 48.75 90 VAL A O 1
ATOM 723 N N . THR A 1 91 ? 11.005 -14.828 -29.017 1.00 46.97 91 THR A N 1
ATOM 724 C CA . THR A 1 91 ? 11.344 -16.023 -29.803 1.00 46.97 91 THR A CA 1
ATOM 725 C C . THR A 1 91 ? 10.087 -16.633 -30.432 1.00 46.97 91 THR A C 1
ATOM 727 O O . THR A 1 91 ? 9.775 -17.813 -30.271 1.00 46.97 91 THR A O 1
ATOM 730 N N . SER A 1 92 ? 9.295 -15.812 -31.120 1.00 46.66 92 SER A N 1
ATOM 73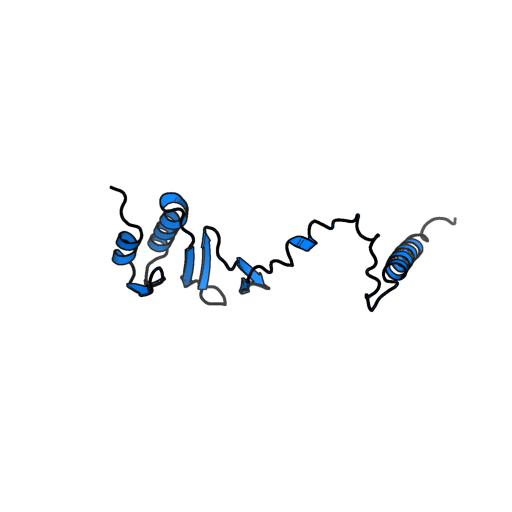1 C CA . SER A 1 92 ? 8.153 -16.288 -31.889 1.00 46.66 92 SER A CA 1
ATOM 732 C C . SER A 1 92 ? 8.647 -16.982 -33.161 1.00 46.66 92 SER A C 1
ATOM 734 O O . SER A 1 92 ? 9.014 -16.335 -34.136 1.00 46.66 92 SER A O 1
ATOM 736 N N . ILE A 1 93 ? 8.593 -18.314 -33.139 1.00 51.84 93 ILE A N 1
ATOM 737 C CA . ILE A 1 93 ? 8.374 -19.222 -34.282 1.00 51.84 93 ILE A CA 1
ATOM 738 C C . ILE A 1 93 ? 9.533 -19.367 -35.300 1.00 51.84 93 ILE A C 1
ATOM 740 O O . ILE A 1 93 ? 9.622 -20.417 -35.935 1.00 51.84 93 ILE A O 1
ATOM 744 N N . SER A 1 94 ? 10.482 -18.430 -35.416 1.00 49.69 94 SER A N 1
ATOM 745 C CA . SER A 1 94 ? 11.622 -18.541 -36.355 1.00 49.69 94 SER A CA 1
ATOM 746 C C . SER A 1 94 ? 12.812 -19.371 -35.858 1.00 49.69 94 SER A C 1
ATOM 748 O O . SER A 1 94 ? 13.641 -19.781 -36.665 1.00 49.69 94 SER A O 1
ATOM 750 N N . ASP A 1 95 ? 12.899 -19.654 -34.557 1.00 43.59 95 ASP A N 1
ATOM 751 C CA . ASP A 1 95 ? 14.140 -20.145 -33.932 1.00 43.59 95 ASP A CA 1
ATOM 752 C C . ASP A 1 95 ? 14.088 -21.627 -33.562 1.00 43.59 95 ASP A C 1
ATOM 754 O O . ASP A 1 95 ? 14.821 -22.098 -32.694 1.00 43.59 95 ASP A O 1
ATOM 758 N N . PHE A 1 96 ? 13.262 -22.420 -34.245 1.00 48.41 96 PHE A N 1
ATOM 759 C CA . PHE A 1 96 ? 13.420 -23.863 -34.117 1.00 48.41 96 PHE A CA 1
ATOM 760 C C . PHE A 1 96 ? 14.771 -24.309 -34.692 1.00 48.41 96 PHE A C 1
ATOM 762 O O . PHE A 1 96 ? 15.283 -25.341 -34.297 1.00 48.41 96 PHE A O 1
ATOM 769 N N . SER A 1 97 ? 15.413 -23.559 -35.591 1.00 50.38 97 SER A N 1
ATOM 770 C CA . SER A 1 97 ? 16.683 -23.904 -36.258 1.00 50.38 97 SER A CA 1
ATOM 771 C C . SER A 1 97 ? 17.928 -24.028 -35.369 1.00 50.38 97 SER A C 1
ATOM 773 O O . SER A 1 97 ? 18.907 -24.581 -35.859 1.00 50.38 97 SER A O 1
ATOM 775 N N . MET A 1 98 ? 17.914 -23.642 -34.090 1.00 46.00 98 MET A N 1
ATOM 776 C CA . MET A 1 98 ? 19.040 -23.905 -33.178 1.00 46.00 98 MET A CA 1
ATOM 777 C C . MET A 1 98 ? 18.671 -24.955 -32.133 1.00 46.00 98 MET A C 1
ATOM 779 O O . MET A 1 98 ? 18.276 -24.651 -31.010 1.00 46.00 98 MET A O 1
ATOM 783 N N . ALA A 1 99 ? 18.841 -26.222 -32.516 1.00 47.62 99 ALA A N 1
ATOM 784 C CA . ALA A 1 99 ? 19.038 -27.287 -31.547 1.00 47.62 99 ALA A CA 1
ATOM 785 C C . ALA A 1 99 ? 20.371 -27.016 -30.834 1.00 47.62 99 ALA A C 1
ATOM 787 O O . ALA A 1 99 ? 21.433 -27.058 -31.450 1.00 47.62 99 ALA A O 1
ATOM 788 N N . THR A 1 100 ? 20.318 -26.676 -29.549 1.00 53.84 100 THR A N 1
ATOM 789 C CA . THR A 1 100 ? 21.501 -26.722 -28.690 1.00 53.84 100 THR A CA 1
ATOM 790 C C . THR A 1 100 ? 21.877 -28.189 -28.517 1.00 53.84 100 THR A C 1
ATOM 792 O O . THR A 1 100 ? 21.055 -28.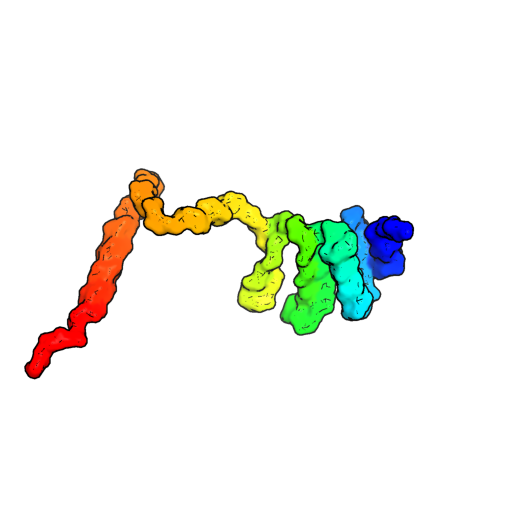961 -28.017 1.00 53.84 100 THR A O 1
ATOM 795 N N . GLU A 1 101 ? 23.086 -28.567 -28.933 1.00 55.44 101 GLU A N 1
ATOM 796 C CA . GLU A 1 101 ? 23.570 -29.957 -28.920 1.00 55.44 101 GLU A CA 1
ATOM 797 C C . GLU A 1 101 ? 23.561 -30.620 -27.526 1.00 55.44 101 GLU A C 1
ATOM 799 O O . GLU A 1 101 ? 23.553 -31.841 -27.438 1.00 55.44 101 GLU A O 1
ATOM 804 N N . ASP A 1 102 ? 23.431 -29.842 -26.444 1.00 52.91 102 ASP A N 1
ATOM 805 C CA . ASP A 1 102 ? 23.334 -30.332 -25.058 1.00 52.91 102 ASP A CA 1
ATOM 806 C C . ASP A 1 102 ? 21.888 -30.470 -24.527 1.00 52.91 102 ASP A C 1
ATOM 808 O O . ASP A 1 102 ? 21.646 -30.475 -23.317 1.00 52.91 102 ASP A O 1
ATOM 812 N N . SER A 1 103 ? 20.883 -30.558 -25.404 1.00 58.44 103 SER A N 1
ATOM 813 C CA . SER A 1 103 ? 19.522 -30.908 -24.978 1.00 58.44 103 SER A CA 1
ATOM 814 C C . SER A 1 103 ? 19.438 -32.413 -24.673 1.00 58.44 103 SER A C 1
ATOM 816 O O . SER A 1 103 ? 19.704 -33.214 -25.571 1.00 58.44 103 SER A O 1
ATOM 818 N N . PRO A 1 104 ? 18.966 -32.843 -23.480 1.00 59.41 104 PRO A N 1
ATOM 819 C CA . PRO A 1 104 ? 18.679 -34.258 -23.205 1.00 59.41 104 PRO A CA 1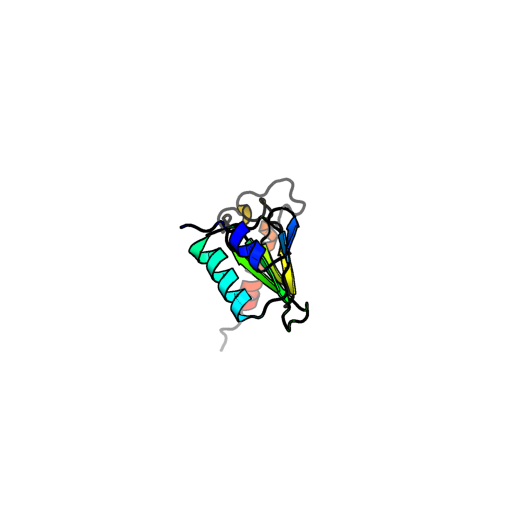
ATOM 820 C C . PRO A 1 104 ? 17.574 -34.830 -24.112 1.00 59.41 104 PRO A C 1
ATOM 822 O O . PRO A 1 104 ? 17.340 -36.036 -24.125 1.00 59.41 104 PRO A O 1
ATOM 825 N N . PHE A 1 105 ? 16.912 -33.968 -24.887 1.00 59.66 105 PHE A N 1
ATOM 826 C CA . PHE A 1 105 ? 15.982 -34.318 -25.949 1.00 59.66 105 PHE A CA 1
ATOM 827 C C . PHE A 1 105 ? 16.517 -33.755 -27.269 1.00 59.66 105 PHE A C 1
ATOM 829 O O . PHE A 1 105 ? 16.108 -32.679 -27.715 1.00 59.66 105 PHE A O 1
ATOM 836 N N . SER A 1 106 ? 17.491 -34.453 -27.850 1.00 64.62 106 SER A N 1
ATOM 837 C CA . SER A 1 106 ? 18.181 -34.050 -29.081 1.00 64.62 106 SER A CA 1
ATOM 838 C C . SER A 1 106 ? 17.257 -34.015 -30.303 1.00 64.62 106 SER A C 1
ATOM 840 O O . SER A 1 106 ? 17.445 -33.178 -31.182 1.00 64.62 106 SER A O 1
ATOM 842 N N . ASP A 1 107 ? 16.216 -34.853 -30.330 1.00 70.81 107 ASP A N 1
ATOM 843 C CA . ASP A 1 107 ? 15.294 -34.980 -31.468 1.00 70.81 107 ASP A CA 1
ATOM 844 C C . ASP A 1 107 ? 13.865 -34.497 -31.171 1.00 70.81 107 ASP A C 1
ATOM 846 O O . ASP A 1 107 ? 12.851 -35.073 -31.571 1.00 70.81 107 ASP A O 1
ATOM 850 N N . LEU A 1 108 ? 13.764 -33.386 -30.441 1.00 67.12 108 LEU A N 1
ATOM 851 C CA . LEU A 1 108 ? 12.474 -32.757 -30.152 1.00 67.12 108 LEU A CA 1
ATOM 852 C C . LEU A 1 108 ? 11.764 -32.323 -31.452 1.00 67.12 108 LEU A C 1
ATOM 854 O O . LEU A 1 108 ? 10.538 -32.345 -31.540 1.00 67.12 108 LEU A O 1
ATOM 858 N N . LYS A 1 109 ? 12.540 -31.973 -32.487 1.00 66.12 109 LYS A N 1
ATOM 859 C CA . LYS A 1 109 ? 12.028 -31.642 -33.821 1.00 66.12 109 LYS A CA 1
ATOM 860 C C . LYS A 1 109 ? 11.291 -32.781 -34.484 1.00 66.12 109 LYS A C 1
ATOM 862 O O . LYS A 1 109 ? 10.164 -32.566 -34.932 1.00 66.12 109 LYS A O 1
ATOM 867 N N . GLY A 1 110 ? 11.923 -33.952 -34.547 1.00 73.75 110 GLY A N 1
ATOM 868 C CA . GLY A 1 110 ? 11.317 -35.147 -35.112 1.00 73.75 110 GLY A CA 1
ATOM 869 C C . GLY A 1 110 ? 10.017 -35.470 -34.391 1.00 73.75 110 GLY A C 1
ATOM 870 O O . GLY A 1 110 ? 8.978 -35.571 -35.036 1.00 73.75 110 GLY A O 1
ATOM 871 N N . PHE A 1 111 ? 10.048 -35.469 -33.055 1.00 79.88 111 PHE A N 1
ATOM 872 C CA . PHE A 1 111 ? 8.886 -35.776 -32.222 1.00 79.88 111 PHE A CA 1
ATOM 873 C C . PHE A 1 111 ? 7.673 -34.871 -32.495 1.00 79.88 111 PHE A C 1
ATOM 875 O O . PHE A 1 111 ? 6.558 -35.359 -32.684 1.00 79.88 111 PHE A O 1
ATOM 882 N N . PHE A 1 112 ? 7.859 -33.546 -32.528 1.00 77.06 112 PHE A N 1
ATOM 883 C CA . PHE A 1 112 ? 6.744 -32.627 -32.782 1.00 77.06 112 PHE A CA 1
ATOM 884 C C . PHE A 1 112 ? 6.219 -32.729 -34.217 1.00 77.06 112 PHE A C 1
ATOM 886 O O . PHE A 1 112 ? 5.009 -32.643 -34.424 1.00 77.06 112 PHE A O 1
ATOM 893 N N . ASN A 1 113 ? 7.102 -32.943 -35.195 1.00 72.94 113 ASN A N 1
ATOM 894 C CA . ASN A 1 113 ? 6.711 -33.070 -36.597 1.00 72.94 113 ASN A CA 1
ATOM 895 C C . ASN A 1 113 ? 5.951 -34.381 -36.860 1.00 72.94 113 ASN A C 1
ATOM 897 O O . ASN A 1 113 ? 4.922 -34.389 -37.529 1.00 72.94 113 ASN A O 1
ATOM 901 N N . GLU A 1 114 ? 6.413 -35.484 -36.272 1.00 77.06 114 GLU A N 1
ATOM 902 C CA . GLU A 1 114 ? 5.734 -36.780 -36.305 1.00 77.06 114 GLU A CA 1
ATOM 903 C C . GLU A 1 114 ? 4.346 -36.688 -35.667 1.00 77.06 114 GLU A C 1
ATOM 905 O O . GLU A 1 114 ? 3.357 -37.124 -36.254 1.00 77.06 114 GLU A O 1
ATOM 910 N N . LYS A 1 115 ? 4.242 -36.026 -34.509 1.00 77.19 115 LYS A N 1
ATOM 911 C CA . LYS A 1 115 ? 2.966 -35.851 -33.812 1.00 77.19 115 LYS A CA 1
ATOM 912 C C . LYS A 1 115 ? 1.988 -34.945 -34.565 1.00 77.19 115 LYS A C 1
ATOM 914 O O . LYS A 1 115 ? 0.793 -35.228 -34.574 1.00 77.19 115 LYS A O 1
ATOM 919 N N . ALA A 1 116 ? 2.479 -33.893 -35.223 1.00 76.06 116 ALA A N 1
ATOM 920 C CA . ALA A 1 116 ? 1.662 -33.038 -36.084 1.00 76.06 116 ALA A CA 1
ATOM 921 C C . ALA A 1 116 ? 1.123 -33.810 -37.301 1.00 76.06 116 ALA A C 1
ATOM 923 O O . ALA A 1 116 ? -0.063 -33.714 -37.611 1.00 76.06 116 ALA A O 1
ATOM 924 N N . ASN A 1 117 ? 1.962 -34.631 -37.939 1.00 75.00 117 ASN A N 1
ATOM 925 C CA . ASN A 1 117 ? 1.546 -35.473 -39.062 1.00 75.00 117 ASN A CA 1
ATOM 926 C C . ASN A 1 117 ? 0.565 -36.571 -38.629 1.00 75.00 117 ASN A C 1
ATOM 928 O O . ASN A 1 117 ? -0.420 -36.804 -39.322 1.00 75.00 117 ASN A O 1
ATOM 932 N N . SER A 1 118 ? 0.778 -37.186 -37.462 1.00 76.81 118 SER A N 1
ATOM 933 C CA . SER A 1 118 ? -0.149 -38.167 -36.880 1.00 76.81 118 SER A CA 1
ATOM 934 C C . SER A 1 118 ? -1.544 -37.573 -36.671 1.00 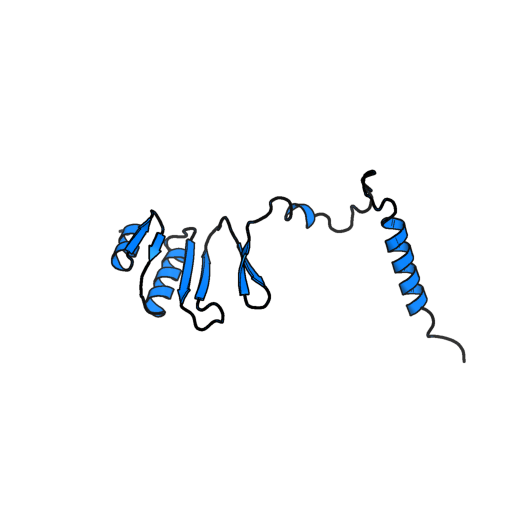76.81 118 SER A C 1
ATOM 936 O O . SER A 1 118 ? -2.534 -38.187 -37.052 1.00 76.81 118 SER A O 1
ATOM 938 N N . LEU A 1 119 ? -1.633 -36.354 -36.132 1.00 72.81 119 LEU A N 1
ATOM 939 C CA . LEU A 1 119 ? -2.907 -35.657 -35.916 1.00 72.81 119 LEU A CA 1
ATOM 940 C C . LEU A 1 119 ? -3.612 -35.279 -37.229 1.00 72.81 119 LEU A C 1
ATOM 942 O O . LEU A 1 119 ? -4.841 -35.289 -37.297 1.00 72.81 119 LEU A O 1
ATOM 946 N N . LEU A 1 120 ? -2.853 -34.955 -38.279 1.00 69.06 120 LEU A N 1
ATOM 947 C CA . LEU A 1 120 ? -3.395 -34.669 -39.613 1.00 69.06 120 LEU A CA 1
ATOM 948 C C . LEU A 1 120 ? -3.920 -35.932 -40.311 1.00 69.06 120 LEU A C 1
ATOM 950 O O . LEU A 1 120 ? -4.931 -35.872 -41.004 1.00 69.06 120 LEU A O 1
ATOM 954 N N . LEU A 1 121 ? -3.272 -37.079 -40.094 1.00 64.12 121 LEU A N 1
ATOM 955 C CA . LEU A 1 121 ? -3.743 -38.382 -40.571 1.00 64.12 121 LEU A CA 1
ATOM 956 C C . LEU A 1 121 ? -5.006 -38.842 -39.830 1.00 64.12 121 LEU A C 1
ATOM 958 O O . LEU A 1 121 ? -5.946 -39.308 -40.467 1.00 64.12 121 LEU A O 1
ATOM 962 N N . GLU A 1 122 ? -5.084 -38.629 -38.514 1.00 67.62 122 GLU A N 1
ATOM 963 C CA . GLU A 1 122 ? -6.281 -38.943 -37.716 1.00 67.62 122 GLU A CA 1
ATOM 964 C C . GLU A 1 122 ? -7.491 -38.058 -38.063 1.00 67.62 122 GLU A C 1
ATOM 966 O O . GLU A 1 122 ? -8.635 -38.468 -37.875 1.00 67.62 122 GLU A O 1
ATOM 971 N N . THR A 1 123 ? -7.263 -36.857 -38.603 1.00 62.19 123 THR A N 1
ATOM 972 C CA . THR A 1 123 ? -8.327 -35.922 -39.013 1.00 62.19 123 THR A CA 1
ATOM 973 C C . THR A 1 123 ? -8.683 -36.001 -40.506 1.00 62.19 123 THR A C 1
ATOM 975 O O . THR A 1 123 ? -9.609 -35.316 -40.944 1.00 62.19 123 THR A O 1
ATOM 978 N N . GLY A 1 124 ? -7.989 -36.847 -41.281 1.00 56.72 124 GLY A N 1
ATOM 979 C CA . GLY A 1 124 ? -8.070 -36.912 -42.745 1.00 56.72 124 GLY A CA 1
ATOM 980 C C . GLY A 1 124 ? -8.991 -37.978 -43.353 1.00 56.72 124 GLY A C 1
ATOM 981 O O . GLY A 1 124 ? -9.356 -37.836 -44.517 1.00 56.72 124 GLY A O 1
ATOM 982 N N . GLU A 1 125 ? -9.434 -39.002 -42.619 1.00 53.06 125 GLU A N 1
ATOM 983 C CA . GLU A 1 125 ? -10.360 -40.014 -43.161 1.00 53.06 125 GLU A CA 1
ATOM 984 C C . GLU A 1 125 ? -11.779 -39.851 -42.612 1.00 53.06 125 GLU A C 1
ATOM 986 O O . GLU A 1 125 ? -12.235 -40.547 -41.709 1.00 53.06 125 GLU A O 1
ATOM 991 N N . SER A 1 126 ? -12.512 -38.898 -43.182 1.00 47.97 126 SER A N 1
ATOM 992 C CA . SER A 1 126 ? -13.978 -38.874 -43.151 1.00 47.97 126 SER A CA 1
ATOM 993 C C . SER A 1 126 ? -14.507 -38.075 -44.338 1.00 47.97 126 SER A C 1
ATOM 995 O O . SER A 1 126 ? -15.170 -37.055 -44.154 1.00 47.97 126 SER A O 1
ATOM 997 N N . LYS A 1 127 ? -14.196 -38.503 -45.568 1.00 47.59 127 LYS A N 1
ATOM 998 C CA . LYS A 1 127 ? -15.022 -38.221 -46.752 1.00 47.59 127 LYS A CA 1
ATOM 999 C C . LYS A 1 127 ? -14.615 -39.104 -47.934 1.00 47.59 127 LYS A C 1
ATOM 1001 O O . LYS A 1 127 ? -13.440 -39.212 -48.240 1.00 47.59 127 LYS A O 1
ATOM 1006 N N . GLU A 1 128 ? -15.646 -39.649 -48.579 1.00 41.00 128 GLU A N 1
ATOM 1007 C CA . GLU A 1 128 ? -15.675 -40.471 -49.802 1.00 41.00 128 GLU A CA 1
ATOM 1008 C C . GLU A 1 128 ? -15.466 -41.986 -49.657 1.00 41.00 128 GLU A C 1
ATOM 1010 O O . GLU A 1 128 ? -14.389 -42.521 -49.892 1.00 41.00 128 GLU A O 1
ATOM 1015 N N . GLN A 1 129 ? -16.579 -42.702 -49.466 1.00 37.53 129 GLN A N 1
ATOM 1016 C CA . GLN A 1 129 ? -17.126 -43.499 -50.570 1.00 37.53 129 GLN A CA 1
ATOM 1017 C C . GLN A 1 129 ? -18.617 -43.807 -50.355 1.00 37.53 129 GLN A C 1
ATOM 1019 O O . GLN A 1 129 ? -19.026 -44.282 -49.300 1.00 37.53 129 GLN A O 1
ATOM 1024 N N . THR A 1 130 ? -19.374 -43.391 -51.373 1.00 38.16 130 THR A N 1
ATOM 1025 C CA . THR A 1 130 ? -20.663 -43.858 -51.904 1.00 38.16 130 THR A CA 1
ATOM 1026 C C . THR A 1 130 ? -21.227 -45.163 -51.354 1.00 38.16 130 THR A C 1
ATOM 1028 O O . THR A 1 130 ? -20.481 -46.165 -51.325 1.00 38.16 130 THR A O 1
#

Foldseek 3Di:
DPDDLVNVQVVAFDDPDVVDTDHDDDPVVVVVNVCCCVPVVQDWDKDWDADPAPVRIDIDTGDDDCWDWDDDPRDTDTHHDDPVVVVPPVPPDPPPVDQPCPPPCSVVVVVVVVVVVVVVVVVPPDDDDD

Sequence (130 aa):
MKTSQRGEMSRLAIELKPGVFVASINARVRDRIWKKISEEWKSDAIMLYSSNTEQGYAIRSHGDPSREIIDFDGLLLMSKPDSKRDQKVVTSISDFSMATEDSPFSDLKGFFNEKANSLLLETGESKEQT

InterPro domains:
  IPR010152 CRISPR-associated protein Cas2 subtype [PF09707] (4-77)
  IPR010152 CRISPR-associated protein Cas2 subtype [TIGR01873] (4-77)

Organism: NCBI:txid996804

pLDDT: mean 79.59, std 18.45, range [37.53, 97.44]

Secondary structure (DSSP, 8-state):
----HHHHHTTTSEEEETTEEE----HHHHHHHHHIIIIII---EEEEEE-SSTTSEEEEEES--SSEEEEETTEEEEEPP-TTTGGGSS--SSGGG---TT-S-TTHHHHHHHHHHHHHHHTT--S---

Radius of gyration: 26.39 Å; chains: 1; bounding box: 44×69×63 Å